Protein AF-A0A8S9W4U1-F1 (afdb_monomer)

Mean predicted alig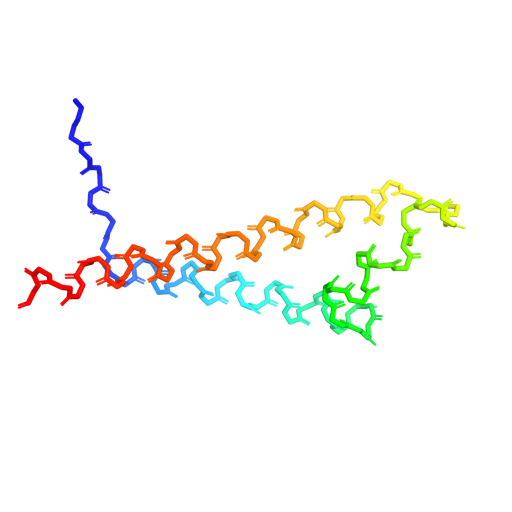ned error: 6.96 Å

Radius of gyration: 15.61 Å; Cα contacts (8 Å, |Δi|>4): 41; chains: 1; bounding box: 38×26×44 Å

Sequence (79 aa):
MPVSVKLPNELRRRLAEYRLMDKKFCDKYNMAFEDFKSKKMVEESSRSFEVEEDFCDWELALDGIDTINNELKRIAKYT

Structure (mmCIF, N/CA/C/O backbone):
data_AF-A0A8S9W4U1-F1
#
_entry.id   AF-A0A8S9W4U1-F1
#
loop_
_atom_site.group_PDB
_atom_site.id
_atom_site.type_symbol
_atom_site.label_atom_id
_atom_site.label_alt_id
_atom_site.label_comp_id
_atom_site.label_asym_id
_atom_site.label_entity_id
_atom_site.label_seq_id
_atom_site.pdbx_PDB_ins_code
_atom_site.Cartn_x
_atom_site.Cartn_y
_atom_site.Cartn_z
_atom_site.occupancy
_atom_site.B_iso_or_equiv
_atom_site.auth_seq_id
_atom_site.auth_comp_id
_atom_site.auth_asym_id
_atom_site.auth_atom_id
_atom_site.pdbx_PDB_model_num
ATOM 1 N N . MET A 1 1 ? 23.305 18.070 -8.190 1.00 35.81 1 MET A N 1
ATOM 2 C CA . MET A 1 1 ? 23.385 16.821 -7.402 1.00 35.81 1 MET A CA 1
ATOM 3 C C . MET A 1 1 ? 23.102 15.664 -8.344 1.00 35.81 1 MET A C 1
ATOM 5 O O . MET A 1 1 ? 22.149 15.798 -9.105 1.00 35.81 1 MET A O 1
ATOM 9 N N . PRO A 1 2 ? 23.916 14.597 -8.390 1.00 53.03 2 PRO A N 1
ATOM 10 C CA . PRO A 1 2 ? 23.607 13.463 -9.249 1.00 53.03 2 PRO A CA 1
ATOM 11 C C . PRO A 1 2 ? 22.341 12.789 -8.717 1.00 53.03 2 PRO A C 1
ATOM 13 O O . PRO A 1 2 ? 22.242 12.484 -7.530 1.00 53.03 2 PRO A O 1
ATOM 16 N N . VAL A 1 3 ? 21.354 12.610 -9.590 1.00 56.62 3 VAL A N 1
ATOM 17 C CA . VAL A 1 3 ? 20.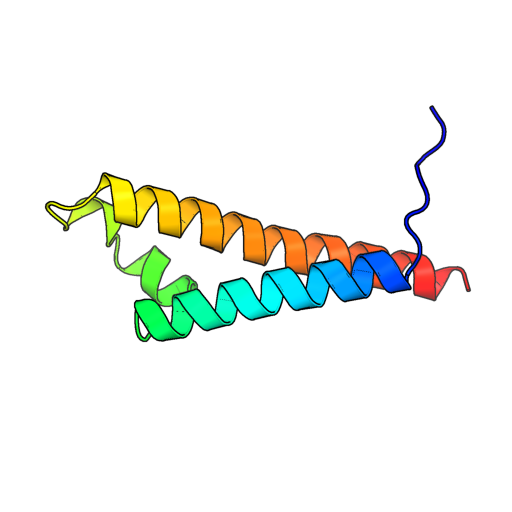173 11.799 -9.302 1.00 56.62 3 VAL A CA 1
ATOM 18 C C . VAL A 1 3 ? 20.694 10.385 -9.068 1.00 56.62 3 VAL A C 1
ATOM 20 O O . VAL A 1 3 ? 21.220 9.775 -9.996 1.00 56.62 3 VAL A O 1
ATOM 23 N N . SER A 1 4 ? 20.639 9.888 -7.831 1.00 60.69 4 SER A N 1
ATOM 24 C CA . SER A 1 4 ? 21.035 8.513 -7.525 1.00 60.69 4 SER A CA 1
ATOM 25 C C . SER A 1 4 ? 20.135 7.566 -8.311 1.00 60.69 4 SER A C 1
ATOM 27 O O . SER A 1 4 ? 18.993 7.319 -7.924 1.00 60.69 4 SER A O 1
ATOM 29 N N . VAL A 1 5 ? 20.629 7.066 -9.444 1.00 61.66 5 VAL A N 1
ATOM 30 C CA . VAL A 1 5 ? 19.950 6.038 -10.230 1.00 61.66 5 VAL A CA 1
ATOM 31 C C . VAL A 1 5 ? 19.969 4.767 -9.390 1.00 61.66 5 VAL A C 1
ATOM 33 O O . VAL A 1 5 ? 20.981 4.074 -9.317 1.00 61.66 5 VAL A O 1
ATOM 36 N N . LYS A 1 6 ? 18.863 4.488 -8.697 1.00 68.06 6 LYS A N 1
ATOM 37 C CA . LYS A 1 6 ? 18.680 3.217 -7.993 1.00 68.06 6 LYS A CA 1
ATOM 38 C C . LYS A 1 6 ? 18.613 2.096 -9.021 1.00 68.06 6 LYS A C 1
ATOM 40 O O . LYS A 1 6 ? 17.963 2.243 -10.059 1.00 68.06 6 LYS A O 1
ATOM 45 N N . LEU A 1 7 ? 19.266 0.970 -8.738 1.00 83.06 7 LEU A N 1
ATOM 46 C CA . LEU A 1 7 ? 19.230 -0.162 -9.659 1.00 83.06 7 LEU A CA 1
ATOM 47 C C . LEU A 1 7 ? 17.797 -0.726 -9.740 1.00 83.06 7 LEU A C 1
ATOM 49 O O . LEU A 1 7 ? 17.132 -0.848 -8.706 1.00 83.06 7 LEU A O 1
ATOM 53 N N . PRO A 1 8 ? 17.323 -1.164 -10.924 1.00 85.06 8 PRO A N 1
ATOM 54 C CA . PRO A 1 8 ? 15.993 -1.763 -11.078 1.00 85.06 8 PRO A CA 1
ATOM 55 C C . PRO A 1 8 ? 15.715 -2.917 -10.105 1.00 85.06 8 PRO A C 1
ATOM 57 O O . PRO A 1 8 ? 14.580 -3.114 -9.679 1.00 85.06 8 PRO A O 1
ATOM 60 N N . ASN A 1 9 ? 16.750 -3.664 -9.713 1.00 87.56 9 ASN A N 1
ATOM 61 C CA . ASN A 1 9 ? 16.628 -4.755 -8.746 1.00 87.56 9 ASN A CA 1
ATOM 62 C C . ASN A 1 9 ? 16.354 -4.257 -7.318 1.00 87.56 9 ASN A C 1
ATOM 64 O O . ASN A 1 9 ? 15.567 -4.876 -6.607 1.00 87.56 9 ASN A O 1
ATOM 68 N N . GLU A 1 10 ? 16.937 -3.129 -6.905 1.00 88.94 10 GLU A N 1
ATOM 69 C CA . GLU A 1 10 ? 16.655 -2.525 -5.595 1.00 88.94 10 GLU A CA 1
ATOM 70 C C . GLU A 1 10 ? 15.232 -1.969 -5.533 1.00 88.94 10 GLU A C 1
ATOM 72 O O . GLU A 1 10 ? 14.537 -2.153 -4.534 1.00 88.94 10 GLU A O 1
ATOM 77 N N . LEU A 1 11 ? 14.780 -1.338 -6.621 1.00 89.38 11 LEU A N 1
ATOM 78 C CA . LEU A 1 11 ? 13.403 -0.870 -6.766 1.00 89.38 11 LEU A CA 1
ATOM 79 C C . LEU A 1 11 ? 12.415 -2.038 -6.683 1.00 89.38 11 LEU A C 1
ATOM 81 O O . LEU A 1 11 ? 11.460 -1.978 -5.917 1.00 89.38 11 LEU A O 1
ATOM 85 N N . ARG A 1 12 ? 12.677 -3.143 -7.3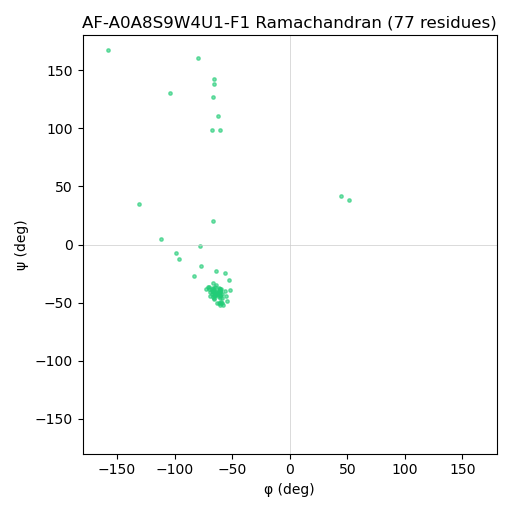90 1.00 90.62 12 ARG A N 1
ATOM 86 C CA . ARG A 1 12 ? 11.857 -4.363 -7.301 1.00 90.62 12 ARG A CA 1
ATOM 87 C C . ARG A 1 12 ? 11.835 -4.960 -5.895 1.00 90.62 12 ARG A C 1
ATOM 89 O O . ARG A 1 12 ? 10.779 -5.409 -5.461 1.00 90.62 12 ARG A O 1
ATOM 96 N N . ARG A 1 13 ? 12.965 -4.948 -5.177 1.00 93.31 13 ARG A N 1
ATOM 97 C CA . ARG A 1 13 ? 13.024 -5.431 -3.789 1.00 93.31 13 ARG A CA 1
ATOM 98 C C . ARG A 1 13 ? 12.134 -4.590 -2.875 1.00 93.31 13 ARG A C 1
ATOM 100 O O . ARG A 1 13 ? 11.276 -5.143 -2.201 1.00 93.31 13 ARG A O 1
ATOM 107 N N . ARG A 1 14 ? 12.270 -3.261 -2.927 1.00 92.31 14 ARG A N 1
ATOM 108 C CA . ARG A 1 14 ? 11.417 -2.340 -2.156 1.00 92.31 14 ARG A CA 1
ATOM 109 C C . ARG A 1 14 ? 9.941 -2.462 -2.529 1.00 92.31 14 ARG A C 1
ATOM 111 O O . ARG A 1 14 ? 9.084 -2.433 -1.659 1.00 92.31 14 ARG A O 1
ATOM 118 N N . LEU A 1 15 ? 9.635 -2.652 -3.812 1.00 93.75 15 LEU A N 1
ATOM 119 C CA . LEU A 1 15 ? 8.265 -2.892 -4.263 1.00 93.75 15 LEU 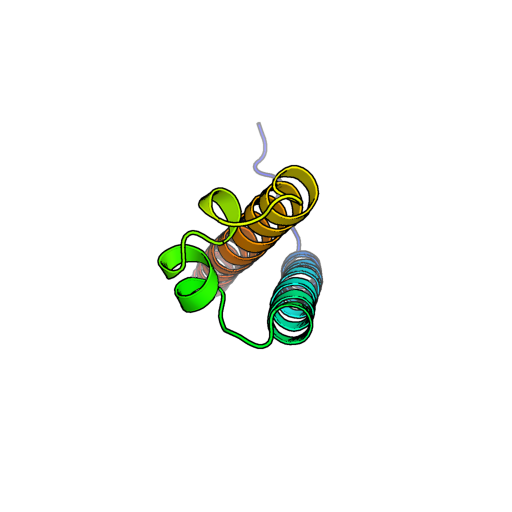A CA 1
ATOM 120 C C . LEU A 1 15 ? 7.673 -4.160 -3.632 1.00 93.75 15 LEU A C 1
ATOM 122 O O . LEU A 1 15 ? 6.501 -4.169 -3.268 1.00 93.75 15 LEU A O 1
ATOM 126 N N . ALA A 1 16 ? 8.466 -5.226 -3.501 1.00 94.38 16 ALA A N 1
ATOM 127 C CA . ALA A 1 16 ? 8.031 -6.447 -2.830 1.00 94.38 16 ALA A CA 1
ATOM 128 C C . ALA A 1 16 ? 7.809 -6.230 -1.324 1.00 94.38 16 ALA A C 1
ATOM 130 O O . ALA A 1 16 ? 6.822 -6.728 -0.789 1.00 94.38 16 ALA A O 1
ATOM 131 N N . GLU A 1 17 ? 8.676 -5.456 -0.664 1.00 95.00 17 GLU A N 1
ATOM 132 C CA . GLU A 1 17 ? 8.533 -5.077 0.750 1.00 95.00 17 GLU A CA 1
ATOM 133 C C . GLU A 1 17 ? 7.222 -4.305 0.988 1.00 95.00 17 GLU A C 1
ATOM 135 O O . GLU A 1 17 ? 6.428 -4.699 1.842 1.00 95.00 17 GLU A O 1
ATOM 140 N N . TYR A 1 18 ? 6.927 -3.282 0.178 1.00 94.75 18 TYR A N 1
ATOM 141 C CA . TYR A 1 18 ? 5.682 -2.520 0.318 1.00 94.75 18 TYR A CA 1
ATOM 142 C C . TYR A 1 18 ? 4.431 -3.346 0.003 1.00 94.75 18 TYR A C 1
ATOM 144 O O . TYR A 1 18 ? 3.433 -3.239 0.709 1.00 94.75 18 TYR A O 1
ATOM 152 N N . ARG A 1 19 ? 4.478 -4.229 -1.004 1.00 93.94 19 ARG A N 1
ATOM 153 C CA . ARG A 1 19 ? 3.363 -5.151 -1.296 1.00 93.94 19 ARG A CA 1
ATOM 154 C C . ARG A 1 19 ? 3.115 -6.144 -0.163 1.00 93.94 19 ARG A C 1
ATOM 156 O O . ARG A 1 19 ? 1.974 -6.523 0.083 1.00 93.94 19 ARG A O 1
ATOM 163 N N . LEU A 1 20 ? 4.172 -6.592 0.514 1.00 95.75 20 LEU A N 1
ATOM 164 C CA . LEU A 1 20 ? 4.035 -7.454 1.684 1.00 95.75 20 LEU A CA 1
ATOM 165 C C . LEU A 1 20 ? 3.387 -6.698 2.850 1.00 95.75 20 LEU A C 1
ATOM 167 O O . LEU A 1 20 ? 2.569 -7.272 3.564 1.00 95.75 20 LEU A O 1
ATOM 171 N N . MET A 1 21 ? 3.736 -5.423 3.020 1.00 94.44 21 MET A N 1
ATOM 172 C CA . MET A 1 21 ? 3.164 -4.547 4.040 1.00 94.44 21 MET A CA 1
ATOM 173 C C . MET A 1 21 ? 1.675 -4.280 3.792 1.00 94.44 21 MET A C 1
ATOM 175 O O . MET A 1 21 ? 0.873 -4.490 4.696 1.00 94.44 21 MET A O 1
ATOM 179 N N . ASP A 1 22 ? 1.299 -3.958 2.554 1.00 94.00 22 ASP A N 1
ATOM 180 C CA . ASP A 1 22 ? -0.099 -3.840 2.122 1.00 94.00 22 ASP A CA 1
ATOM 181 C C . ASP A 1 22 ? -0.900 -5.117 2.427 1.00 94.00 22 ASP A C 1
ATOM 183 O O . ASP A 1 22 ? -1.937 -5.075 3.089 1.00 94.00 22 ASP A O 1
ATOM 187 N N . LYS A 1 23 ? -0.359 -6.287 2.058 1.00 94.25 23 LYS A N 1
ATOM 188 C CA . LYS A 1 23 ? -0.985 -7.575 2.381 1.00 94.25 23 LYS A CA 1
ATOM 189 C C . LYS A 1 23 ? -1.132 -7.798 3.890 1.00 94.25 23 LYS A C 1
ATOM 191 O O . LYS A 1 23 ? -2.179 -8.252 4.338 1.00 94.25 23 LYS A O 1
ATOM 196 N N . LYS A 1 24 ? -0.103 -7.480 4.679 1.00 95.12 24 LYS A N 1
ATOM 197 C CA . LYS A 1 24 ? -0.133 -7.633 6.140 1.00 95.12 24 LYS A CA 1
ATOM 198 C C . LYS A 1 24 ? -1.246 -6.788 6.763 1.00 95.12 24 LYS A C 1
ATOM 200 O O . LYS A 1 24 ? -1.916 -7.263 7.677 1.00 95.12 24 LYS A O 1
ATOM 205 N N . PHE A 1 25 ? -1.449 -5.564 6.283 1.00 92.5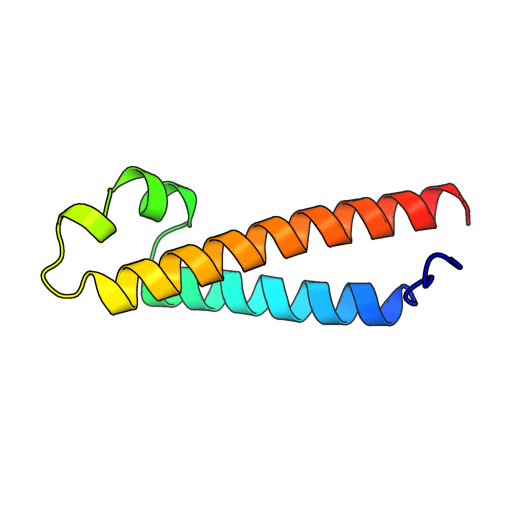6 25 PHE A N 1
ATOM 206 C CA . PHE A 1 25 ? -2.528 -4.714 6.772 1.00 92.56 25 PHE A CA 1
ATOM 207 C C . PHE A 1 25 ? -3.904 -5.174 6.290 1.00 92.56 25 PHE A C 1
ATOM 209 O O . PHE A 1 25 ? -4.833 -5.207 7.099 1.00 92.56 25 PHE A O 1
ATOM 216 N N . CYS A 1 26 ? -4.018 -5.642 5.042 1.00 92.69 26 CYS A N 1
ATOM 217 C CA . CYS A 1 26 ? -5.237 -6.290 4.556 1.00 92.69 26 CYS A CA 1
ATOM 218 C C . CYS A 1 26 ? -5.638 -7.470 5.450 1.00 92.69 26 CYS A C 1
ATOM 220 O O . CYS A 1 26 ? -6.804 -7.594 5.814 1.00 92.69 26 CYS A O 1
ATOM 222 N N . ASP A 1 27 ? -4.672 -8.302 5.847 1.00 94.19 27 ASP A N 1
ATOM 223 C CA . ASP A 1 27 ? -4.899 -9.442 6.736 1.00 94.19 27 ASP A CA 1
ATOM 224 C C . ASP A 1 27 ? -5.217 -8.986 8.181 1.00 94.19 27 ASP A C 1
ATOM 226 O O . ASP A 1 27 ? -6.091 -9.568 8.824 1.00 94.19 27 ASP A O 1
ATOM 230 N N . LYS A 1 28 ? -4.560 -7.927 8.696 1.00 90.94 28 LYS A N 1
ATOM 231 C CA . LYS A 1 28 ? -4.798 -7.367 10.051 1.00 90.94 28 LYS A CA 1
ATOM 232 C C . LYS A 1 28 ? -6.208 -6.787 10.192 1.00 90.94 28 LYS A C 1
ATOM 234 O O . LYS A 1 28 ? -6.862 -7.014 11.207 1.00 90.94 28 LYS A O 1
ATOM 239 N N . TYR A 1 29 ? -6.664 -6.045 9.186 1.00 89.06 29 TYR A N 1
ATOM 240 C CA . TYR A 1 29 ? -7.946 -5.337 9.204 1.00 89.06 29 TYR A CA 1
ATOM 241 C C . TYR A 1 29 ? -9.069 -6.083 8.474 1.00 89.06 29 TYR A C 1
ATOM 243 O O . TYR A 1 29 ? -10.230 -5.684 8.562 1.00 89.06 29 TYR A O 1
ATOM 251 N N . ASN A 1 30 ? -8.741 -7.182 7.789 1.00 91.12 30 ASN A N 1
ATOM 252 C CA . ASN A 1 30 ? -9.654 -7.992 6.984 1.00 91.12 30 ASN A CA 1
ATOM 253 C C . ASN A 1 30 ? -10.469 -7.153 5.977 1.00 91.12 30 ASN A C 1
ATOM 255 O O . ASN A 1 30 ? -11.668 -7.366 5.785 1.00 91.12 30 ASN A O 1
ATOM 259 N N . MET A 1 31 ? -9.826 -6.146 5.383 1.00 90.44 31 MET A N 1
ATOM 260 C CA . MET A 1 31 ? -10.410 -5.225 4.404 1.00 90.44 31 MET A CA 1
ATOM 261 C C . MET A 1 31 ? -9.315 -4.574 3.556 1.00 90.44 31 MET A C 1
ATOM 263 O O . MET A 1 31 ? -8.141 -4.667 3.901 1.00 90.44 31 MET A O 1
ATOM 267 N N . ALA A 1 32 ? -9.684 -3.914 2.457 1.00 89.94 32 ALA A N 1
ATOM 268 C CA . ALA A 1 32 ? -8.738 -3.129 1.665 1.00 89.94 32 ALA A CA 1
ATOM 269 C C . ALA A 1 32 ? -8.483 -1.749 2.300 1.00 89.94 32 ALA A C 1
ATOM 271 O O . ALA A 1 32 ? -9.306 -1.255 3.073 1.00 89.94 32 ALA A O 1
ATOM 272 N N . PHE A 1 33 ? -7.378 -1.093 1.926 1.00 88.62 33 PHE A N 1
ATOM 273 C CA . PHE A 1 33 ? -7.039 0.246 2.428 1.00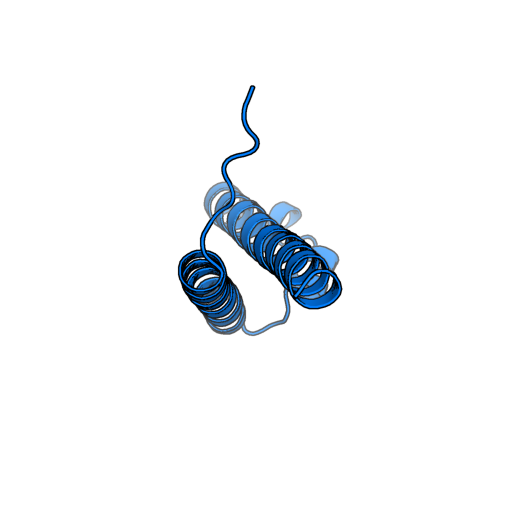 88.62 33 PHE A CA 1
ATOM 274 C C . PHE A 1 33 ? -8.144 1.278 2.175 1.00 88.62 33 PHE A C 1
ATOM 276 O O . PHE A 1 33 ? -8.452 2.076 3.052 1.00 88.62 33 PHE A O 1
ATOM 283 N N . GLU A 1 34 ? -8.787 1.239 1.007 1.00 88.44 34 GLU A N 1
ATOM 284 C CA . GLU A 1 34 ? -9.886 2.158 0.678 1.00 88.44 34 GLU A CA 1
ATOM 285 C C . GLU A 1 34 ? -11.081 1.988 1.626 1.00 88.44 34 GLU A C 1
ATOM 287 O O . GLU A 1 34 ? -11.650 2.967 2.116 1.00 88.44 34 GLU A O 1
ATOM 292 N N . ASP A 1 35 ? -11.423 0.741 1.961 1.00 87.38 35 ASP A N 1
ATOM 293 C CA . ASP A 1 35 ? -12.478 0.450 2.930 1.00 87.38 35 ASP A CA 1
ATOM 294 C C . ASP A 1 35 ? -12.072 0.927 4.329 1.00 87.38 35 ASP A C 1
ATOM 296 O O . ASP A 1 35 ? -12.879 1.531 5.039 1.00 87.38 35 ASP A O 1
ATOM 300 N N . PHE A 1 36 ? -10.809 0.716 4.705 1.00 85.81 36 PHE A N 1
ATOM 301 C CA . PHE A 1 36 ? -10.244 1.166 5.975 1.00 85.81 36 PHE A CA 1
ATOM 302 C C . PHE A 1 36 ? -10.267 2.699 6.109 1.00 85.81 36 PHE A C 1
ATOM 304 O O . PHE A 1 36 ? -10.710 3.227 7.132 1.00 85.81 36 PHE A O 1
ATOM 311 N N . LYS A 1 37 ? -9.892 3.414 5.042 1.00 83.88 37 LYS A N 1
ATOM 312 C CA . LYS A 1 37 ? -9.917 4.879 4.936 1.00 83.88 37 LYS A CA 1
ATOM 313 C C . LYS A 1 37 ? -11.342 5.431 4.995 1.00 83.88 37 LYS A C 1
ATOM 315 O O . LYS A 1 37 ? -11.601 6.394 5.714 1.00 83.88 37 LYS A O 1
ATOM 320 N N . SER A 1 38 ? -12.283 4.802 4.288 1.00 82.38 38 SER A N 1
ATOM 321 C CA . SER A 1 38 ? -13.688 5.237 4.243 1.00 82.38 38 SER A CA 1
ATOM 322 C C . SER A 1 38 ? -14.414 5.086 5.583 1.00 82.38 38 SER A C 1
ATOM 324 O O . SER A 1 38 ? -15.267 5.907 5.921 1.00 82.38 38 SER A O 1
ATOM 326 N N . LYS A 1 39 ? -14.055 4.068 6.374 1.00 73.44 39 LYS A N 1
ATOM 327 C CA . LYS A 1 39 ? -14.706 3.760 7.652 1.00 73.44 39 LYS A CA 1
ATOM 328 C C . LYS A 1 39 ? -14.295 4.667 8.807 1.00 73.44 39 LYS A C 1
ATOM 330 O O . LYS A 1 39 ? -14.809 4.463 9.900 1.00 73.44 39 LYS A O 1
ATOM 335 N N . LYS A 1 40 ? -13.388 5.635 8.603 1.00 65.50 40 LYS A N 1
ATOM 336 C CA . LYS A 1 40 ? -12.885 6.523 9.670 1.00 65.50 40 LYS A CA 1
ATOM 337 C C . LYS A 1 40 ? -12.547 5.741 10.953 1.00 65.50 40 LYS A C 1
ATOM 339 O O . LYS A 1 40 ? -12.840 6.188 12.055 1.00 65.50 40 LYS A O 1
ATOM 344 N N . MET A 1 41 ? -11.912 4.571 10.817 1.00 62.97 41 MET A N 1
ATOM 345 C CA . MET A 1 41 ? -11.547 3.697 11.952 1.00 62.97 41 MET A CA 1
ATOM 346 C C . MET A 1 41 ? -10.682 4.418 13.006 1.00 62.97 41 MET A C 1
ATOM 348 O O . MET A 1 41 ? -10.693 4.062 14.187 1.00 62.97 41 MET A O 1
ATOM 352 N N . VAL A 1 42 ? -9.979 5.469 12.575 1.00 59.47 42 VAL A N 1
ATOM 353 C CA . VAL A 1 42 ? -9.233 6.420 13.408 1.00 59.47 42 VAL A CA 1
ATOM 354 C C . VAL A 1 42 ? -10.144 7.246 14.335 1.00 59.47 42 VAL A C 1
ATOM 356 O O . VAL A 1 42 ? -9.773 7.500 15.475 1.00 59.47 42 VAL A O 1
ATOM 359 N N . GLU A 1 43 ? -11.348 7.633 13.900 1.00 61.47 43 GLU A N 1
ATOM 360 C CA . GLU A 1 43 ? -12.270 8.467 14.691 1.00 61.47 43 GLU A CA 1
ATOM 361 C C . GLU A 1 43 ? -13.114 7.656 15.694 1.00 61.47 43 GLU A C 1
ATOM 363 O O . GLU A 1 43 ? -13.514 8.196 16.724 1.00 61.47 43 GLU A O 1
ATOM 368 N N . GLU A 1 44 ? -13.385 6.371 15.430 1.00 57.66 44 GLU A N 1
ATOM 369 C CA . GLU A 1 44 ? -14.306 5.564 16.253 1.00 57.66 44 GLU A CA 1
ATOM 370 C C . GLU A 1 44 ? -13.634 4.696 17.332 1.00 57.66 44 GLU A C 1
ATOM 372 O O . GLU A 1 44 ? -14.320 4.179 18.217 1.00 57.66 44 GLU A O 1
ATOM 377 N N . SER A 1 45 ? -12.311 4.510 17.308 1.00 53.59 45 SER A N 1
ATOM 378 C CA . SER A 1 45 ? -11.657 3.539 18.193 1.00 53.59 45 SER A CA 1
ATOM 379 C C . SER A 1 45 ? -10.936 4.182 19.382 1.00 53.59 45 SER A C 1
ATOM 381 O O . SER A 1 45 ? -10.058 5.029 19.254 1.00 53.59 45 SER A O 1
ATOM 383 N N . SER A 1 46 ? -11.205 3.669 20.584 1.00 54.03 46 SER A N 1
ATOM 384 C CA . SER A 1 46 ? -10.459 3.942 21.824 1.00 54.03 46 SER A CA 1
ATOM 385 C C . SER A 1 46 ? -9.010 3.395 21.819 1.00 54.03 46 SER A C 1
ATOM 387 O O . SER A 1 46 ? -8.418 3.186 22.877 1.00 54.03 46 SER A O 1
ATOM 389 N N . ARG A 1 47 ? -8.454 3.124 20.628 1.00 57.72 47 ARG A N 1
ATOM 390 C CA . ARG A 1 47 ? -7.069 2.719 20.315 1.00 57.72 47 ARG A CA 1
ATOM 391 C C . ARG A 1 47 ? -6.498 3.577 19.172 1.00 57.72 47 ARG A C 1
ATOM 393 O O . ARG A 1 47 ? -5.730 3.081 18.354 1.00 57.72 47 ARG A O 1
ATOM 400 N N . SER A 1 48 ? -6.887 4.851 19.122 1.00 70.00 48 SER A N 1
ATOM 401 C CA . SER A 1 48 ? -6.623 5.755 17.996 1.00 70.00 48 SER A CA 1
ATOM 402 C C . SER A 1 48 ? -5.154 5.800 17.571 1.00 70.00 48 SER A C 1
ATOM 404 O O . SER A 1 48 ? -4.885 5.750 16.384 1.00 70.00 48 SER A O 1
ATOM 406 N N . PHE A 1 49 ? -4.197 5.777 18.505 1.00 78.25 49 PHE A N 1
ATOM 407 C CA . PHE A 1 49 ? -2.774 5.909 18.163 1.00 78.25 49 PHE A CA 1
ATOM 408 C C . PHE A 1 49 ? -2.206 4.740 17.335 1.00 78.25 49 PHE A C 1
ATOM 410 O O . PHE A 1 49 ? -1.544 4.979 16.334 1.00 78.25 49 PHE A O 1
ATOM 417 N N . GLU A 1 50 ? -2.476 3.481 17.708 1.00 83.56 50 GLU A N 1
ATOM 418 C CA . GLU A 1 50 ? -1.987 2.316 16.937 1.00 83.56 50 GLU A CA 1
ATOM 419 C C . GLU A 1 50 ? -2.656 2.259 15.555 1.00 83.56 50 GLU A C 1
ATOM 421 O O . GLU A 1 50 ? -2.028 1.921 14.558 1.00 83.56 50 GLU A O 1
ATOM 426 N N . VAL A 1 51 ? -3.942 2.619 15.494 1.00 84.25 51 VAL A N 1
ATOM 427 C CA . VAL A 1 51 ? -4.722 2.635 14.249 1.00 84.25 51 VAL A CA 1
ATOM 428 C C . VAL A 1 51 ? -4.271 3.776 13.329 1.00 84.25 51 VAL A C 1
ATOM 430 O O . VAL A 1 51 ? -4.230 3.595 12.115 1.00 84.25 51 VAL A O 1
ATOM 433 N N . GLU A 1 52 ? -3.909 4.934 13.885 1.00 84.50 52 GLU A N 1
AT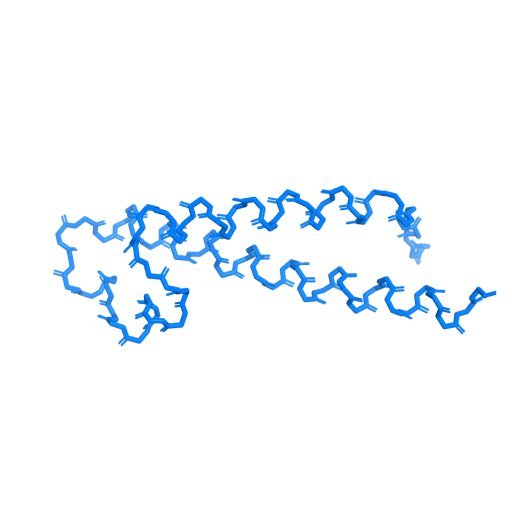OM 434 C CA . GLU A 1 52 ? -3.321 6.067 13.158 1.00 84.50 52 GLU A CA 1
ATOM 435 C C . GLU A 1 52 ? -1.926 5.745 12.625 1.00 84.50 52 GLU A C 1
ATOM 437 O O . GLU A 1 52 ? -1.622 6.078 11.480 1.00 84.50 52 GLU A O 1
ATOM 442 N N . GLU A 1 53 ? -1.089 5.090 13.433 1.00 88.25 53 GLU A N 1
ATOM 443 C CA . GLU A 1 53 ? 0.243 4.645 13.020 1.00 88.25 53 GLU A CA 1
ATOM 444 C C . GLU A 1 53 ? 0.133 3.645 11.867 1.00 88.25 53 GLU A C 1
ATOM 446 O O . GLU A 1 53 ? 0.711 3.869 10.805 1.00 88.25 53 GLU A O 1
ATOM 451 N N . ASP A 1 54 ? -0.706 2.616 12.016 1.00 90.44 54 ASP A N 1
ATOM 452 C CA . ASP A 1 54 ? -0.976 1.650 10.953 1.00 90.44 54 ASP A CA 1
ATOM 453 C C . ASP A 1 54 ? -1.562 2.309 9.695 1.00 90.44 54 ASP A C 1
ATOM 455 O O . ASP A 1 54 ? -1.220 1.913 8.582 1.00 90.44 54 ASP A O 1
ATOM 459 N N . PHE A 1 55 ? -2.444 3.305 9.847 1.00 89.44 55 PHE A N 1
ATOM 460 C CA . PHE A 1 55 ? -2.989 4.064 8.720 1.00 89.44 55 PHE A CA 1
ATOM 461 C C . PHE A 1 55 ? -1.876 4.780 7.951 1.00 89.44 55 PHE A C 1
ATOM 463 O O . PHE A 1 55 ? -1.784 4.628 6.732 1.00 89.44 55 PHE A O 1
ATOM 470 N N . CYS A 1 56 ? -1.030 5.534 8.658 1.00 90.00 56 CYS A N 1
ATOM 471 C CA . CYS A 1 56 ? 0.084 6.266 8.059 1.00 90.00 56 CYS A CA 1
ATOM 472 C C . CYS A 1 56 ? 1.063 5.314 7.363 1.00 90.00 56 CYS A C 1
ATOM 474 O O . CYS A 1 56 ? 1.493 5.568 6.238 1.00 90.00 56 CYS A O 1
ATOM 476 N N . ASP A 1 57 ? 1.389 4.203 8.017 1.00 93.25 57 ASP A N 1
ATOM 477 C CA . ASP A 1 57 ? 2.294 3.181 7.504 1.00 93.25 57 ASP A CA 1
ATOM 478 C C . ASP A 1 57 ? 1.742 2.494 6.249 1.00 93.25 57 ASP A C 1
ATOM 480 O O . ASP A 1 57 ? 2.477 2.245 5.286 1.00 93.25 57 ASP A O 1
ATOM 484 N N . TRP A 1 58 ? 0.442 2.195 6.233 1.00 94.31 58 TRP A N 1
ATOM 485 C CA . TRP A 1 58 ? -0.220 1.595 5.081 1.00 94.31 58 TRP A CA 1
ATOM 486 C C . TRP A 1 58 ? -0.314 2.579 3.910 1.00 94.31 58 TRP A C 1
ATOM 488 O O . TRP A 1 58 ? 0.031 2.214 2.784 1.00 94.31 58 TRP A O 1
ATOM 498 N N . GLU A 1 59 ? -0.689 3.835 4.168 1.00 94.00 59 GLU A N 1
ATOM 499 C CA . GLU A 1 59 ? -0.728 4.890 3.148 1.00 94.00 59 GLU A CA 1
ATOM 500 C C . GLU A 1 59 ? 0.658 5.091 2.516 1.00 94.00 59 GLU A C 1
ATOM 502 O O . GLU A 1 59 ? 0.803 5.057 1.292 1.00 94.00 59 GLU A O 1
ATOM 507 N N . LEU A 1 60 ? 1.708 5.162 3.342 1.00 94.00 60 LEU A N 1
ATOM 508 C CA . LEU A 1 60 ? 3.089 5.281 2.878 1.00 94.00 60 LEU A CA 1
ATOM 509 C C . LEU A 1 60 ? 3.526 4.082 2.022 1.00 94.00 60 LEU A C 1
ATOM 511 O O . LEU A 1 60 ? 4.280 4.247 1.056 1.00 94.00 60 LEU A O 1
ATOM 515 N N . ALA A 1 61 ? 3.079 2.870 2.361 1.00 94.56 61 ALA A N 1
ATOM 516 C CA . ALA A 1 61 ? 3.387 1.680 1.579 1.00 94.56 61 ALA A CA 1
ATOM 517 C C . ALA A 1 61 ? 2.744 1.732 0.183 1.00 94.56 61 ALA A C 1
ATOM 519 O O . ALA A 1 61 ? 3.409 1.407 -0.805 1.00 94.56 61 ALA A O 1
ATOM 520 N N . LEU A 1 62 ? 1.490 2.178 0.083 1.00 94.69 62 LEU A N 1
ATOM 521 C CA . LEU A 1 62 ? 0.783 2.332 -1.192 1.00 94.69 62 LEU A CA 1
ATOM 522 C C . LEU A 1 62 ? 1.404 3.429 -2.064 1.00 94.69 62 LEU A C 1
ATOM 524 O O . LEU A 1 62 ? 1.720 3.180 -3.231 1.00 94.69 62 LEU A O 1
ATOM 528 N N . ASP A 1 63 ? 1.710 4.588 -1.483 1.00 94.62 63 ASP A N 1
ATOM 529 C CA . ASP A 1 63 ? 2.423 5.665 -2.178 1.00 94.62 63 ASP A CA 1
ATOM 530 C C . ASP A 1 63 ? 3.813 5.212 -2.657 1.00 94.62 63 ASP A C 1
ATOM 532 O O . ASP A 1 63 ? 4.265 5.543 -3.763 1.00 94.62 63 ASP A O 1
ATOM 536 N N . GLY A 1 64 ? 4.500 4.405 -1.844 1.00 93.31 64 GLY A N 1
ATOM 537 C CA . GLY A 1 64 ? 5.775 3.784 -2.187 1.00 93.31 64 GLY A CA 1
ATOM 538 C C . GLY A 1 64 ? 5.665 2.826 -3.376 1.00 93.31 64 GLY A C 1
ATOM 539 O O . GLY A 1 64 ? 6.520 2.854 -4.271 1.00 93.31 64 GLY A O 1
ATOM 540 N N . ILE A 1 65 ? 4.604 2.013 -3.426 1.00 94.56 65 ILE A N 1
ATOM 541 C CA . ILE A 1 65 ? 4.294 1.121 -4.554 1.00 94.56 65 ILE A CA 1
ATOM 542 C C . ILE A 1 65 ? 4.119 1.934 -5.836 1.00 94.56 65 ILE A C 1
ATOM 544 O O . ILE A 1 65 ? 4.765 1.628 -6.845 1.00 94.56 65 ILE A O 1
ATOM 548 N N . ASP A 1 66 ? 3.296 2.978 -5.803 1.00 95.06 66 ASP A N 1
ATOM 549 C CA . ASP A 1 66 ? 3.001 3.798 -6.977 1.00 95.06 66 ASP A CA 1
ATOM 550 C C . ASP A 1 66 ? 4.222 4.567 -7.468 1.00 95.06 66 ASP A C 1
ATOM 552 O O . ASP A 1 66 ? 4.536 4.558 -8.666 1.00 95.06 66 ASP A O 1
ATOM 556 N N . THR A 1 67 ? 4.983 5.148 -6.543 1.00 93.94 67 THR A N 1
ATOM 557 C CA . THR A 1 67 ? 6.239 5.834 -6.851 1.00 93.94 67 THR A CA 1
ATOM 558 C C . THR A 1 67 ? 7.218 4.892 -7.546 1.00 93.94 67 THR A C 1
ATOM 560 O O . THR A 1 67 ? 7.705 5.199 -8.637 1.00 93.94 67 THR A O 1
ATOM 563 N N . ILE A 1 68 ? 7.474 3.712 -6.972 1.00 92.88 68 ILE A N 1
ATOM 564 C CA . ILE A 1 68 ? 8.424 2.750 -7.543 1.00 92.88 68 ILE A CA 1
ATOM 565 C C . ILE A 1 68 ? 7.937 2.218 -8.892 1.00 92.88 68 ILE A C 1
ATOM 567 O O . ILE A 1 68 ? 8.737 2.087 -9.822 1.00 92.88 68 ILE A O 1
ATOM 571 N N . ASN A 1 69 ? 6.641 1.936 -9.038 1.00 93.25 69 ASN A N 1
ATOM 572 C CA . ASN A 1 69 ? 6.068 1.520 -10.317 1.00 93.25 69 ASN A CA 1
ATOM 573 C C . ASN A 1 69 ? 6.297 2.583 -11.401 1.00 93.25 69 ASN A C 1
ATOM 575 O O . ASN A 1 69 ? 6.667 2.246 -12.529 1.00 93.25 69 ASN A O 1
ATOM 579 N N . ASN A 1 70 ? 6.116 3.862 -11.069 1.00 92.50 70 ASN A N 1
ATOM 580 C CA . ASN A 1 70 ? 6.361 4.970 -11.988 1.00 92.50 70 ASN A CA 1
ATOM 581 C C . ASN A 1 70 ? 7.850 5.117 -12.334 1.00 92.50 70 ASN A C 1
ATOM 583 O O . ASN A 1 70 ? 8.185 5.326 -13.503 1.00 92.50 70 ASN A O 1
ATOM 587 N N . GLU A 1 71 ? 8.757 4.936 -11.370 1.00 89.56 71 GLU A N 1
ATOM 588 C CA . GLU A 1 71 ? 10.200 4.934 -11.632 1.00 89.56 71 GLU A CA 1
ATOM 589 C C . GLU A 1 71 ? 10.636 3.762 -12.517 1.00 89.56 71 GLU A C 1
ATOM 591 O O . GLU A 1 71 ? 11.388 3.962 -13.470 1.00 89.56 71 GLU A O 1
ATOM 596 N N . LEU A 1 72 ? 10.134 2.551 -12.261 1.00 8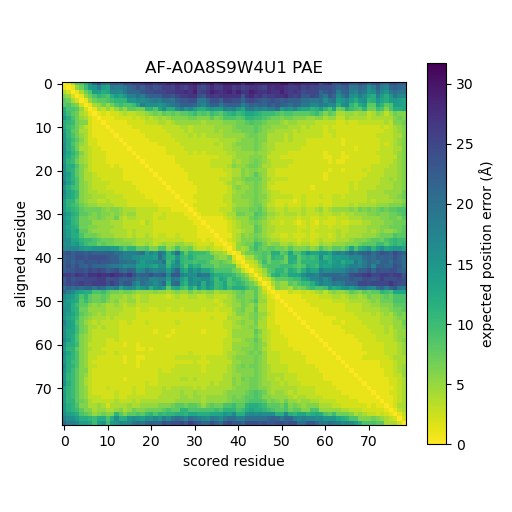9.69 72 LEU A N 1
ATOM 597 C CA . LEU A 1 72 ? 10.419 1.374 -13.083 1.00 89.69 72 LEU A CA 1
ATOM 598 C C . LEU A 1 72 ? 9.901 1.552 -14.515 1.00 89.69 72 LEU A C 1
ATOM 600 O O . LEU A 1 72 ? 10.627 1.251 -15.462 1.00 89.69 72 LEU A O 1
ATOM 604 N N . LYS A 1 73 ? 8.689 2.099 -14.689 1.00 90.38 73 LYS A N 1
ATOM 605 C CA . LYS A 1 73 ? 8.144 2.460 -16.011 1.00 90.38 73 LYS A CA 1
ATOM 606 C C . LYS A 1 73 ? 9.010 3.506 -16.711 1.00 90.38 73 LYS A C 1
ATOM 608 O O . LYS A 1 73 ? 9.226 3.400 -17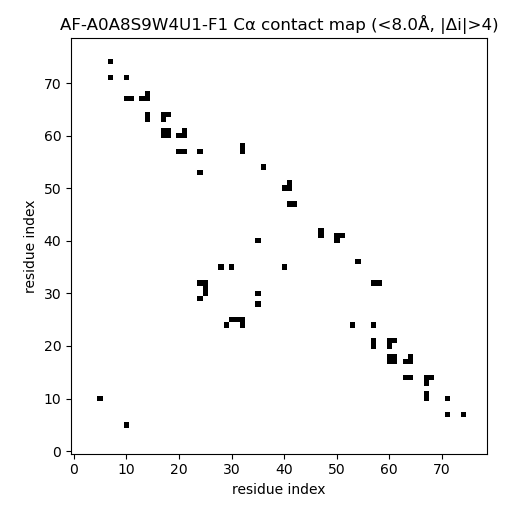.914 1.00 90.38 73 LYS A O 1
ATOM 613 N N . ARG A 1 74 ? 9.507 4.509 -15.977 1.00 88.81 74 ARG A N 1
ATOM 614 C CA . ARG A 1 74 ? 10.424 5.525 -16.510 1.00 88.81 74 ARG A CA 1
ATOM 615 C C . ARG A 1 74 ? 11.707 4.869 -17.009 1.00 88.81 74 ARG A C 1
ATOM 617 O O . ARG A 1 74 ? 12.066 5.090 -18.153 1.00 88.81 74 ARG A O 1
ATOM 624 N N . ILE A 1 75 ? 12.351 4.026 -16.201 1.00 87.00 75 ILE A N 1
ATOM 625 C CA . ILE A 1 75 ? 13.593 3.334 -16.585 1.00 87.00 75 ILE A CA 1
ATOM 626 C C . ILE A 1 75 ? 13.369 2.439 -17.813 1.00 87.00 75 ILE A C 1
ATOM 628 O O . ILE A 1 75 ? 14.159 2.486 -18.753 1.00 87.00 75 ILE A O 1
ATOM 632 N N . ALA A 1 76 ? 12.262 1.692 -17.847 1.00 84.38 76 ALA A N 1
ATOM 633 C CA . ALA A 1 76 ? 11.916 0.821 -18.969 1.00 84.38 76 ALA A CA 1
ATOM 634 C C . ALA A 1 76 ? 11.655 1.574 -20.287 1.00 84.38 76 ALA A C 1
ATOM 636 O O . ALA A 1 76 ? 11.782 0.980 -21.346 1.00 84.38 76 ALA A O 1
ATOM 637 N N . LYS A 1 77 ? 11.296 2.866 -20.249 1.00 82.62 77 LYS A N 1
ATOM 638 C CA . LYS A 1 77 ? 11.130 3.691 -21.460 1.00 82.62 77 LYS A CA 1
ATOM 639 C C . LYS A 1 77 ? 12.451 4.158 -22.080 1.00 82.62 77 LYS A C 1
ATOM 641 O O . LYS A 1 77 ? 12.438 4.595 -23.225 1.00 82.62 77 LYS A O 1
ATOM 646 N N . TYR A 1 78 ? 13.550 4.126 -21.329 1.00 66.88 78 TYR A N 1
ATOM 647 C CA . TYR A 1 78 ? 14.870 4.593 -21.773 1.00 66.88 78 TYR A CA 1
ATOM 648 C C . TYR A 1 78 ? 15.886 3.452 -21.949 1.00 66.88 78 TYR A C 1
ATOM 650 O O . TYR A 1 78 ? 17.057 3.731 -22.199 1.00 66.88 78 TYR A O 1
ATOM 658 N N . THR A 1 79 ? 15.451 2.197 -21.790 1.00 55.72 79 THR A N 1
ATOM 659 C CA . THR A 1 79 ? 16.240 0.977 -22.040 1.00 55.72 79 THR A CA 1
ATOM 660 C C . THR A 1 79 ? 15.720 0.303 -23.298 1.00 55.72 79 THR A C 1
ATOM 662 O O . THR A 1 79 ? 16.556 -0.157 -24.100 1.00 55.72 79 THR A O 1
#

Solvent-accessible surface area (backbone atoms only — not comparable to full-atom values): 4578 Å² total; per-residue (Å²): 130,86,79,80,78,73,53,72,66,59,48,53,50,51,41,51,53,25,53,50,51,49,50,52,49,28,65,74,68,72,44,54,69,68,57,52,63,72,64,43,56,54,80,75,40,102,55,34,67,65,50,44,51,51,47,54,54,47,53,52,26,54,54,48,38,53,51,43,51,52,51,52,54,52,52,63,74,78,107

pLDDT: mean 83.46, std 13.95, range [35.81, 95.75]

Foldseek 3Di:
DDPPPDDLVVLVVLLVVLVVLQVVVCVVVVHHLVVLVVVCCLVPDPPNPVSVVSNVSNVVSVVSNVVSVVSSVVVVVVD

Secondary structure (DSSP, 8-state):
-------HHHHHHHHHHHHHHHHHHHHHHTS-HHHHHHTTHHHH-TTHHHHHHHHHHHHHHHHHHHHHHHHHHHHHH--